Protein AF-A0A2E9QGT4-F1 (afdb_monomer_lite)

Radius of gyration: 13.25 Å; chains: 1; bounding box: 30×28×39 Å

Sequence (113 aa):
MIQWDKTMVQPGADIETIADFFRDLCRHCEKEGKQAAHEVIRSRITERHLQEGLCLAADGNHPSIVGRYLRETLPHNWHPDLVQRLASAVEIWQSGGPLHEVLGCFSVPVSDR

pLDDT: mean 85.73, std 12.83, range [39.0, 95.06]

Foldseek 3Di:
DDDDPQLAAEQLDDLVSVLVLLLVLLVCCVVPNLVCSLVSLVRRYPQPQSSVLLVCLSVLHDLVVSLVSLQVPRDPSHDNLSSNLQSQLSNCVSVVHDSVSSSVSSDDPPPPD

Secondary structure (DSSP, 8-state):
--------B-TT--HHHHHHHHHHHHHHHHHH-GGGHHHHHHHHB--HHHHHHHHHHHTT--HHHHHHHHHHHS-TTS-HHHHHHHHHHHHHHHTT--HHHHHHTTSPP----

Structure (mmCIF, N/CA/C/O backbone):
data_AF-A0A2E9QGT4-F1
#
_entry.id   AF-A0A2E9QGT4-F1
#
loop_
_atom_site.group_PDB
_atom_site.id
_atom_site.type_symbol
_atom_site.label_atom_id
_atom_site.label_alt_id
_atom_site.label_comp_id
_atom_site.label_asym_id
_atom_site.label_entity_id
_atom_site.label_seq_id
_atom_site.pdbx_PDB_ins_code
_atom_site.Cartn_x
_atom_site.Cartn_y
_atom_site.Cartn_z
_atom_site.occupancy
_atom_site.B_iso_or_equiv
_atom_site.auth_seq_id
_atom_site.auth_comp_id
_atom_site.auth_asym_id
_atom_site.auth_atom_id
_atom_site.pdbx_PDB_model_num
ATOM 1 N N . MET A 1 1 ? -15.891 -12.447 11.751 1.00 46.19 1 MET A N 1
ATOM 2 C CA . MET A 1 1 ? -15.102 -12.982 10.624 1.00 46.19 1 MET A CA 1
ATOM 3 C C . MET A 1 1 ? -15.486 -12.152 9.411 1.00 46.19 1 MET A C 1
ATOM 5 O O . MET A 1 1 ? -16.602 -12.297 8.933 1.00 46.19 1 MET A O 1
ATOM 9 N N . ILE A 1 2 ? -14.667 -11.170 9.034 1.00 51.66 2 ILE A N 1
ATOM 10 C CA . ILE A 1 2 ? -14.980 -10.292 7.899 1.00 51.66 2 ILE A CA 1
ATOM 11 C C . ILE A 1 2 ? -14.712 -11.107 6.627 1.00 51.66 2 ILE A C 1
ATOM 13 O O . ILE A 1 2 ? -13.586 -11.549 6.407 1.00 51.66 2 ILE A O 1
ATOM 17 N N . GLN A 1 3 ? -15.752 -11.386 5.837 1.00 49.59 3 GLN A N 1
ATOM 18 C CA . GLN A 1 3 ? -15.592 -11.941 4.493 1.00 49.59 3 GLN A CA 1
ATOM 19 C C . GLN A 1 3 ? -15.158 -10.800 3.574 1.00 49.59 3 GLN A C 1
ATOM 21 O O . GLN A 1 3 ? -15.966 -9.954 3.210 1.00 49.59 3 GLN A O 1
ATOM 26 N N . TRP A 1 4 ? -13.873 -10.763 3.241 1.00 59.19 4 TRP A N 1
ATOM 27 C CA . TRP A 1 4 ? -13.358 -9.927 2.163 1.00 59.19 4 TRP A CA 1
ATOM 28 C C . TRP A 1 4 ? -13.728 -10.581 0.829 1.00 59.19 4 TRP A C 1
ATOM 30 O O . TRP A 1 4 ? -13.477 -11.778 0.659 1.00 59.19 4 TRP A O 1
ATOM 40 N N . ASP A 1 5 ? -14.304 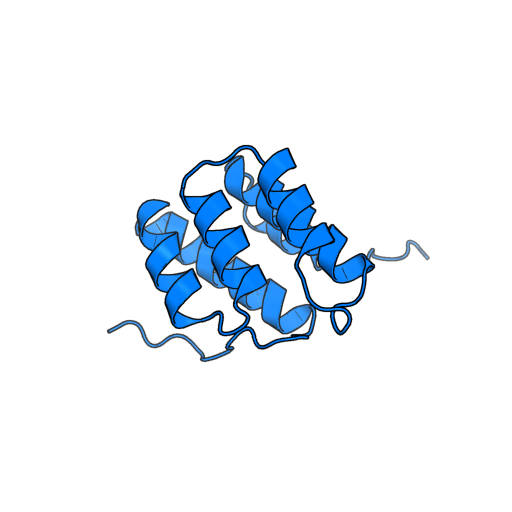-9.829 -0.112 1.00 55.50 5 ASP A N 1
ATOM 41 C CA . ASP A 1 5 ? -14.318 -10.247 -1.517 1.00 55.50 5 ASP A CA 1
ATOM 42 C C . ASP A 1 5 ? -12.852 -10.429 -1.949 1.00 55.50 5 ASP A C 1
ATOM 44 O O . ASP A 1 5 ? -12.015 -9.533 -1.825 1.00 55.50 5 ASP A O 1
ATOM 48 N N . LYS A 1 6 ? -12.497 -11.676 -2.271 1.00 58.69 6 LYS A N 1
ATOM 49 C CA . LYS A 1 6 ? -11.143 -12.234 -2.113 1.00 58.69 6 LYS A CA 1
ATOM 50 C C . LYS A 1 6 ? -10.174 -11.855 -3.237 1.00 58.69 6 LYS A C 1
ATOM 52 O O . LYS A 1 6 ? -9.580 -12.745 -3.847 1.00 58.69 6 LYS A O 1
ATOM 57 N N . THR A 1 7 ? -9.957 -10.575 -3.516 1.00 72.19 7 THR A N 1
ATOM 58 C CA . THR A 1 7 ? -8.871 -10.207 -4.437 1.00 72.19 7 THR A CA 1
ATOM 59 C C . THR A 1 7 ? -7.555 -10.162 -3.660 1.00 72.19 7 THR A C 1
ATOM 61 O O . THR A 1 7 ? -7.326 -9.263 -2.844 1.00 72.19 7 THR A O 1
ATOM 64 N N . MET A 1 8 ? -6.727 -11.190 -3.859 1.00 83.25 8 MET A N 1
ATOM 65 C CA . MET A 1 8 ? -5.386 -11.317 -3.280 1.00 83.25 8 MET A CA 1
ATOM 66 C C . MET A 1 8 ? -4.372 -10.620 -4.193 1.00 83.25 8 MET A C 1
ATOM 68 O O . MET A 1 8 ? -4.363 -10.868 -5.397 1.00 83.25 8 MET A O 1
ATOM 72 N N . VAL A 1 9 ? -3.487 -9.795 -3.633 1.00 82.56 9 VAL A N 1
ATOM 73 C CA . VAL A 1 9 ? -2.406 -9.152 -4.388 1.00 82.56 9 VAL A CA 1
ATOM 74 C C . VAL A 1 9 ? -1.252 -10.139 -4.543 1.00 82.56 9 VAL A C 1
ATOM 76 O O . VAL A 1 9 ? -0.482 -10.390 -3.609 1.00 82.56 9 VAL A O 1
ATOM 79 N N . GLN A 1 10 ? -1.174 -10.720 -5.736 1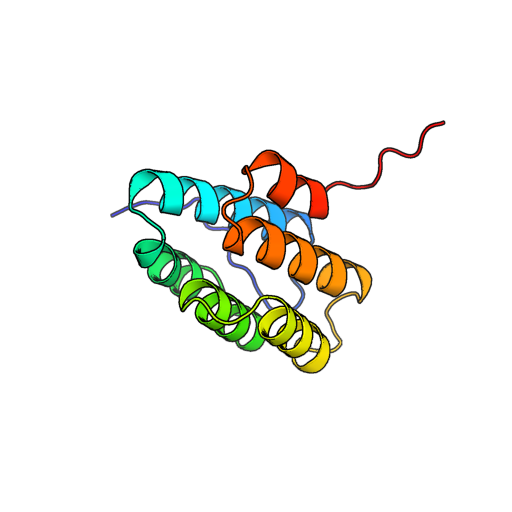.00 83.69 10 GLN A N 1
ATOM 80 C CA . GLN A 1 10 ? -0.145 -11.669 -6.146 1.00 83.69 10 GLN A CA 1
ATOM 81 C C . GLN A 1 10 ? 1.059 -10.963 -6.796 1.00 83.69 10 GLN A C 1
ATOM 83 O O . GLN A 1 10 ? 0.968 -9.781 -7.143 1.00 83.69 10 GLN A O 1
ATOM 88 N N . PRO A 1 11 ? 2.205 -11.649 -6.967 1.00 79.62 11 PRO A N 1
ATOM 89 C CA . PRO A 1 11 ? 3.337 -11.080 -7.691 1.00 79.62 11 PRO A CA 1
ATOM 90 C C . PRO A 1 11 ? 2.926 -10.701 -9.121 1.00 79.62 11 PRO A C 1
ATOM 92 O O . PRO A 1 11 ? 2.454 -11.551 -9.871 1.00 79.62 11 PRO A O 1
ATOM 95 N N . GLY A 1 12 ? 3.121 -9.436 -9.506 1.00 77.06 12 GLY A N 1
ATOM 96 C CA . GLY A 1 12 ? 2.704 -8.927 -10.817 1.00 77.06 12 GLY A CA 1
ATOM 97 C C . GLY A 1 12 ? 1.197 -8.680 -10.950 1.00 77.06 12 GLY A C 1
ATOM 98 O O . GLY A 1 12 ? 0.688 -8.701 -12.067 1.00 77.06 12 GLY A O 1
ATOM 99 N N . ALA A 1 13 ? 0.486 -8.479 -9.833 1.00 84.56 13 ALA A N 1
ATOM 100 C CA . ALA A 1 13 ? -0.919 -8.082 -9.844 1.00 84.56 13 ALA A CA 1
ATOM 101 C C . ALA A 1 13 ? -1.156 -6.849 -10.730 1.00 84.56 13 ALA A C 1
ATOM 103 O O . ALA A 1 13 ? -0.332 -5.932 -10.786 1.00 84.56 13 ALA A O 1
ATOM 104 N N . ASP A 1 14 ? -2.303 -6.831 -11.403 1.00 87.69 14 ASP A N 1
ATOM 105 C CA . ASP A 1 14 ? -2.713 -5.693 -12.213 1.00 87.69 14 ASP A CA 1
ATOM 106 C C . ASP A 1 14 ? -3.116 -4.478 -11.360 1.00 87.69 14 ASP A C 1
ATOM 108 O O . ASP A 1 14 ? -3.274 -4.528 -10.135 1.00 87.69 14 ASP A O 1
ATOM 112 N N . ILE A 1 15 ? -3.260 -3.345 -12.046 1.00 88.38 15 ILE A N 1
ATOM 113 C CA . ILE A 1 15 ? -3.577 -2.057 -11.433 1.00 88.38 15 ILE A CA 1
ATOM 114 C C . ILE A 1 15 ? -4.943 -2.052 -10.731 1.00 88.38 15 ILE A C 1
ATOM 116 O O . ILE A 1 15 ? -5.083 -1.407 -9.692 1.00 88.38 15 ILE A O 1
ATOM 120 N N . GLU A 1 16 ? -5.926 -2.790 -11.255 1.00 89.19 16 GLU A N 1
ATOM 121 C CA . GLU A 1 16 ? -7.282 -2.872 -10.698 1.00 89.19 16 GLU A CA 1
ATOM 122 C C . GLU A 1 16 ? -7.273 -3.625 -9.364 1.00 89.19 16 GLU A C 1
ATOM 124 O O . GLU A 1 16 ? -7.798 -3.133 -8.363 1.00 89.19 16 GLU A O 1
ATOM 129 N N . THR A 1 17 ? -6.565 -4.754 -9.311 1.00 90.44 17 THR A N 1
ATOM 130 C CA . THR A 1 17 ? -6.359 -5.553 -8.098 1.00 90.44 17 THR A CA 1
ATOM 131 C C . THR A 1 17 ? -5.716 -4.733 -6.981 1.00 90.44 17 THR A C 1
ATOM 133 O O . THR A 1 17 ? -6.116 -4.825 -5.817 1.00 90.44 17 THR A O 1
ATOM 136 N N . ILE A 1 18 ? -4.720 -3.911 -7.319 1.00 90.81 18 ILE A N 1
ATOM 137 C CA . ILE A 1 18 ? -4.032 -3.055 -6.345 1.00 90.81 18 ILE A CA 1
ATOM 138 C C . ILE A 1 18 ? -4.944 -1.915 -5.884 1.00 90.81 18 ILE A C 1
ATOM 140 O O . ILE A 1 18 ? -5.002 -1.634 -4.685 1.00 90.81 18 ILE A O 1
ATOM 144 N N . ALA A 1 19 ? -5.686 -1.286 -6.799 1.00 91.19 19 ALA A N 1
ATOM 145 C CA . ALA A 1 19 ? -6.638 -0.232 -6.460 1.00 91.19 19 ALA A CA 1
ATOM 146 C C . ALA A 1 19 ? -7.721 -0.735 -5.491 1.00 91.19 19 ALA A C 1
ATOM 148 O O . ALA A 1 19 ? -8.019 -0.077 -4.490 1.00 91.19 19 ALA A O 1
ATOM 149 N N . ASP A 1 20 ? -8.270 -1.924 -5.740 1.00 90.94 20 ASP A N 1
ATOM 150 C CA . ASP A 1 20 ? -9.270 -2.537 -4.865 1.00 90.94 20 ASP A CA 1
ATOM 151 C C . ASP A 1 20 ? -8.692 -2.925 -3.503 1.00 90.94 20 ASP A C 1
ATOM 153 O O . ASP A 1 20 ? -9.336 -2.703 -2.474 1.00 90.94 20 ASP A O 1
ATOM 157 N N . PHE A 1 21 ? -7.447 -3.403 -3.461 1.00 92.44 21 PHE A N 1
ATOM 158 C CA . PHE A 1 21 ? -6.743 -3.594 -2.196 1.00 92.44 21 PHE A CA 1
ATOM 159 C C . PHE A 1 21 ? -6.643 -2.286 -1.390 1.00 92.44 21 PHE A C 1
ATOM 161 O O . PHE A 1 21 ? -6.996 -2.280 -0.210 1.00 92.44 21 PHE A O 1
ATOM 168 N N . PHE A 1 22 ? -6.210 -1.174 -1.999 1.00 92.88 22 PHE A N 1
ATOM 169 C CA . PHE A 1 22 ? -6.094 0.111 -1.294 1.00 92.88 22 PHE A CA 1
ATOM 170 C C . PHE A 1 22 ? -7.446 0.643 -0.827 1.00 92.88 22 PHE A C 1
ATOM 172 O O . PHE A 1 22 ? -7.547 1.170 0.281 1.00 92.88 22 PHE A O 1
ATOM 179 N N . ARG A 1 23 ? -8.496 0.462 -1.633 1.00 91.31 23 ARG A N 1
ATOM 180 C CA . ARG A 1 23 ? -9.867 0.815 -1.257 1.00 91.31 23 ARG A CA 1
ATOM 181 C C . ARG A 1 23 ? -10.270 0.141 0.049 1.00 91.31 23 ARG A C 1
ATOM 183 O O . ARG A 1 23 ? -10.776 0.800 0.958 1.00 91.31 23 ARG A O 1
ATOM 190 N N . ASP A 1 24 ? -10.024 -1.157 0.144 1.00 90.19 24 ASP A N 1
ATOM 191 C CA . ASP A 1 24 ? -10.400 -1.942 1.311 1.00 90.19 24 ASP A CA 1
ATOM 192 C C . ASP A 1 24 ? -9.476 -1.684 2.503 1.00 90.19 24 ASP A C 1
ATOM 194 O O . ASP A 1 24 ? -9.961 -1.581 3.630 1.00 90.19 24 ASP A O 1
ATOM 198 N N . LEU A 1 25 ? -8.175 -1.487 2.264 1.00 91.19 25 LEU A N 1
ATOM 199 C CA . LEU A 1 25 ? -7.215 -1.080 3.290 1.00 91.19 25 LEU A CA 1
ATOM 200 C C . LEU A 1 25 ? -7.631 0.241 3.946 1.00 91.19 25 LEU A C 1
ATOM 202 O O . LEU A 1 25 ? -7.706 0.320 5.172 1.00 91.19 25 LEU A O 1
ATOM 206 N N . CYS A 1 26 ? -7.925 1.266 3.145 1.00 89.75 26 CYS A N 1
ATOM 207 C CA . CYS A 1 26 ? -8.353 2.576 3.629 1.00 89.75 26 CYS A CA 1
ATOM 208 C C . CYS A 1 26 ? -9.661 2.482 4.418 1.00 89.75 26 CYS A C 1
ATOM 210 O O . CYS A 1 26 ? -9.706 2.946 5.554 1.00 89.75 26 CYS A O 1
ATOM 212 N N . ARG A 1 27 ? -10.687 1.808 3.878 1.00 88.81 27 ARG A N 1
ATOM 213 C CA . ARG A 1 27 ? -11.966 1.590 4.581 1.00 88.81 27 ARG A CA 1
ATOM 214 C C . ARG A 1 27 ? -11.782 0.872 5.914 1.00 88.81 27 ARG A C 1
ATOM 216 O O . ARG A 1 27 ? -12.437 1.203 6.900 1.00 88.81 27 ARG A O 1
ATOM 223 N N . HIS A 1 28 ? -10.897 -0.121 5.952 1.00 88.06 28 HIS A N 1
ATOM 224 C CA . HIS A 1 28 ? -10.603 -0.839 7.183 1.00 88.06 28 HIS A CA 1
ATOM 225 C C . HIS A 1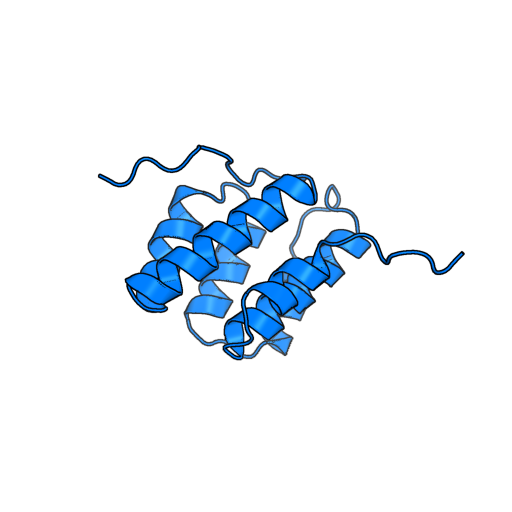 28 ? -9.897 0.057 8.203 1.00 88.06 28 HIS A C 1
ATOM 227 O O . HIS A 1 28 ? -10.300 0.097 9.363 1.00 88.06 28 HIS A O 1
ATOM 233 N N . CYS A 1 29 ? -8.900 0.829 7.765 1.00 87.56 29 CYS A N 1
ATOM 234 C CA . CYS A 1 29 ? -8.185 1.774 8.621 1.00 87.56 29 CYS A CA 1
ATOM 235 C C . CYS A 1 29 ? -9.085 2.906 9.138 1.00 87.56 29 CYS A C 1
ATOM 237 O O . CYS A 1 29 ? -8.881 3.367 10.257 1.00 87.56 29 CYS A O 1
ATOM 239 N N . GLU A 1 30 ? -10.074 3.354 8.361 1.00 86.44 30 GLU A N 1
ATOM 240 C CA . GLU A 1 30 ? -11.070 4.341 8.806 1.00 86.44 30 GLU A CA 1
ATOM 241 C C . GLU A 1 30 ? -11.957 3.789 9.929 1.00 86.44 30 GLU A C 1
ATOM 243 O O . GLU A 1 30 ? -12.309 4.520 10.854 1.00 86.44 30 GLU A O 1
ATOM 248 N N . LYS A 1 31 ? -12.303 2.498 9.867 1.00 86.56 31 LYS A N 1
ATOM 249 C CA . LYS A 1 31 ? -13.192 1.850 10.838 1.00 86.56 31 LYS A CA 1
ATOM 250 C C . LYS A 1 31 ? -12.473 1.390 12.108 1.00 86.56 31 LYS A C 1
ATOM 252 O O . LYS A 1 31 ? -13.012 1.549 13.198 1.00 86.56 31 LYS A O 1
ATOM 257 N N . GLU A 1 32 ? -11.289 0.804 11.963 1.00 85.25 32 GLU A N 1
ATOM 258 C CA . GLU A 1 32 ? -10.569 0.095 13.036 1.00 85.25 32 GLU A CA 1
ATOM 259 C C . GLU A 1 32 ? -9.250 0.796 13.438 1.00 85.25 32 GLU A C 1
ATOM 261 O O . GLU A 1 32 ? -8.583 0.394 14.390 1.00 85.25 32 GLU A O 1
ATOM 266 N N . GLY A 1 33 ? -8.860 1.864 12.734 1.00 82.50 33 GLY A N 1
ATOM 267 C CA . GLY A 1 33 ? -7.599 2.583 12.933 1.00 82.50 33 GLY A CA 1
ATOM 268 C C . GLY A 1 33 ? -6.421 2.001 12.140 1.00 82.50 33 GLY A C 1
ATOM 269 O O . GLY A 1 33 ? -6.439 0.861 11.678 1.00 82.50 33 GLY A O 1
ATOM 270 N N . LYS A 1 34 ? -5.338 2.785 11.999 1.00 75.56 34 LYS A N 1
ATOM 271 C CA . LYS A 1 34 ? -4.141 2.396 11.217 1.00 75.56 34 LYS A CA 1
ATOM 272 C C . LYS A 1 34 ? -3.451 1.120 11.724 1.00 75.56 34 LYS A C 1
ATOM 274 O O . LYS A 1 34 ? -2.813 0.434 10.936 1.00 75.56 34 LYS A O 1
ATOM 279 N N . GLN A 1 35 ? -3.608 0.756 12.999 1.00 76.06 35 GLN A N 1
ATOM 280 C CA . GLN A 1 35 ? -3.050 -0.490 13.549 1.00 76.06 35 GLN A CA 1
ATOM 281 C C . GLN A 1 35 ? -3.661 -1.747 12.908 1.00 76.06 35 GLN A C 1
ATOM 283 O O . GLN A 1 35 ? -3.000 -2.782 12.827 1.00 76.06 35 GLN A O 1
ATOM 288 N N . ALA A 1 36 ? -4.886 -1.643 12.385 1.00 84.50 36 ALA A N 1
ATOM 289 C CA . ALA A 1 36 ? -5.565 -2.727 11.686 1.00 84.50 36 ALA A CA 1
ATOM 290 C C . ALA A 1 36 ? -5.043 -2.940 10.248 1.00 84.50 36 ALA A C 1
ATOM 292 O O . ALA A 1 36 ? -5.329 -3.961 9.621 1.00 84.50 36 ALA A O 1
ATOM 293 N N . ALA A 1 37 ? -4.214 -2.024 9.726 1.00 89.12 37 ALA A N 1
ATOM 294 C CA . ALA A 1 37 ? -3.604 -2.148 8.401 1.00 89.12 37 ALA A CA 1
ATOM 295 C C . ALA A 1 37 ? -2.799 -3.447 8.252 1.00 89.12 37 ALA A C 1
ATOM 297 O O . ALA A 1 37 ? -2.869 -4.105 7.215 1.00 89.12 37 ALA A O 1
ATOM 298 N N . HIS A 1 38 ? -2.072 -3.850 9.300 1.00 90.94 38 HIS A N 1
ATOM 299 C CA . HIS A 1 38 ? -1.260 -5.068 9.286 1.00 90.94 38 HIS A CA 1
ATOM 300 C C . HIS A 1 38 ? -2.077 -6.334 9.037 1.00 90.94 38 HIS A C 1
ATOM 302 O O . HIS A 1 38 ? -1.591 -7.241 8.362 1.00 90.94 38 HIS A O 1
ATOM 308 N N . GLU A 1 39 ? -3.305 -6.407 9.555 1.00 89.00 39 GLU A N 1
ATOM 309 C CA . GLU A 1 39 ? -4.182 -7.557 9.338 1.00 89.00 39 GLU A CA 1
ATOM 310 C C . GLU A 1 39 ? -4.555 -7.678 7.857 1.00 89.00 39 GLU A C 1
ATOM 312 O O . GLU A 1 39 ? -4.410 -8.746 7.257 1.00 89.00 39 GLU A O 1
ATOM 317 N N . VAL A 1 40 ? -4.957 -6.567 7.235 1.00 90.44 40 VAL A N 1
ATOM 318 C CA . VAL A 1 40 ? -5.338 -6.528 5.815 1.00 90.44 40 VAL A CA 1
ATOM 319 C C . VAL A 1 40 ? -4.135 -6.806 4.915 1.00 90.44 40 VAL A C 1
ATOM 321 O O . VAL A 1 40 ? -4.223 -7.637 4.012 1.00 90.44 40 VAL A O 1
ATOM 324 N N . ILE A 1 41 ? -2.991 -6.172 5.185 1.00 92.56 41 ILE A N 1
ATOM 325 C CA . ILE A 1 41 ? -1.754 -6.357 4.412 1.00 92.56 41 ILE A CA 1
ATOM 326 C C . ILE A 1 41 ? -1.315 -7.827 4.446 1.00 92.56 41 ILE A C 1
ATOM 328 O O . ILE A 1 41 ? -1.083 -8.430 3.397 1.00 92.56 41 ILE A O 1
ATOM 332 N N . ARG A 1 42 ? -1.251 -8.437 5.636 1.00 90.44 42 ARG A N 1
ATOM 333 C CA . ARG A 1 42 ? -0.794 -9.828 5.794 1.00 90.44 42 ARG A CA 1
ATOM 334 C C . ARG A 1 42 ? -1.775 -10.852 5.236 1.00 90.44 42 ARG A C 1
ATOM 336 O O . ARG A 1 42 ? -1.349 -11.907 4.780 1.00 90.44 42 ARG A O 1
ATOM 343 N N . SER A 1 43 ? -3.073 -10.560 5.285 1.00 89.00 43 SER A N 1
ATOM 344 C CA . SER A 1 43 ? -4.104 -11.484 4.802 1.00 89.00 43 SER A CA 1
ATOM 345 C C . SER A 1 43 ? -4.313 -11.430 3.291 1.00 89.00 43 SER A C 1
ATOM 347 O O . SER A 1 43 ? -4.740 -12.433 2.724 1.00 89.00 43 SER A O 1
ATOM 349 N N . ARG A 1 44 ? -4.015 -10.299 2.634 1.00 89.75 44 ARG A N 1
ATOM 350 C CA . ARG A 1 44 ? -4.329 -10.099 1.210 1.00 89.75 44 ARG A CA 1
ATOM 351 C C . ARG A 1 44 ? -3.133 -10.031 0.284 1.00 89.75 44 ARG A C 1
ATOM 353 O O . ARG A 1 44 ? -3.313 -10.251 -0.908 1.00 89.75 44 ARG A O 1
ATOM 360 N N . ILE A 1 45 ? -1.940 -9.731 0.783 1.00 92.19 45 ILE A N 1
ATOM 361 C CA . ILE A 1 45 ? -0.754 -9.606 -0.064 1.00 92.19 45 ILE A CA 1
ATOM 362 C C . ILE A 1 45 ? 0.095 -10.853 0.074 1.00 92.19 45 ILE A C 1
ATOM 364 O O . ILE A 1 45 ? 0.627 -11.126 1.147 1.00 92.19 45 ILE A O 1
ATOM 368 N N . THR A 1 46 ? 0.240 -11.594 -1.022 1.00 91.25 46 THR A N 1
ATOM 369 C CA . THR A 1 46 ? 1.169 -12.728 -1.086 1.00 91.25 46 THR A CA 1
ATOM 370 C C . THR A 1 46 ? 2.530 -12.311 -1.619 1.00 91.25 46 THR A C 1
ATOM 372 O O . THR A 1 46 ? 3.502 -13.029 -1.404 1.00 91.25 46 THR A O 1
ATOM 375 N N . GLU A 1 47 ? 2.613 -11.180 -2.330 1.00 91.06 47 GLU A N 1
ATOM 376 C CA . GLU A 1 47 ? 3.896 -10.673 -2.801 1.00 91.06 47 GLU A CA 1
ATOM 377 C C . GLU A 1 47 ? 4.725 -10.124 -1.640 1.00 91.06 47 GLU A C 1
ATOM 379 O O . GLU A 1 47 ? 4.375 -9.118 -1.023 1.00 91.06 47 GLU A O 1
ATOM 384 N N . ARG A 1 48 ? 5.834 -10.804 -1.345 1.00 92.25 48 ARG A N 1
ATOM 385 C CA . ARG A 1 48 ? 6.607 -10.593 -0.120 1.00 92.25 48 ARG A CA 1
ATOM 386 C C . ARG A 1 48 ? 7.156 -9.175 -0.017 1.00 92.25 48 ARG A C 1
ATOM 388 O O . ARG A 1 48 ? 7.007 -8.559 1.035 1.00 92.25 48 ARG A O 1
ATOM 395 N N . HIS A 1 49 ? 7.761 -8.653 -1.082 1.00 92.88 49 HIS A N 1
ATOM 396 C CA . HIS A 1 49 ? 8.358 -7.317 -1.045 1.00 92.88 49 HIS A CA 1
ATOM 397 C C . HIS A 1 49 ? 7.285 -6.241 -0.925 1.00 92.88 49 HIS A C 1
ATOM 399 O O . HIS A 1 49 ? 7.407 -5.316 -0.128 1.00 92.88 49 HIS A O 1
ATOM 405 N N . LEU A 1 50 ? 6.164 -6.402 -1.627 1.00 93.56 50 LEU A N 1
ATOM 406 C CA . LEU A 1 50 ? 5.035 -5.499 -1.454 1.00 93.56 50 LEU A CA 1
ATOM 407 C C . LEU A 1 50 ? 4.500 -5.529 -0.015 1.00 93.56 50 LEU A C 1
ATOM 409 O O . LEU A 1 50 ? 4.286 -4.479 0.588 1.00 93.56 50 LEU A O 1
ATOM 413 N N . GLN A 1 51 ? 4.313 -6.725 0.545 1.00 94.75 51 GLN A N 1
ATOM 414 C CA . GLN A 1 51 ? 3.823 -6.905 1.908 1.00 94.75 51 GLN A CA 1
ATOM 415 C C . GLN A 1 51 ? 4.758 -6.242 2.930 1.00 94.75 51 GLN A C 1
ATOM 417 O O . GLN A 1 51 ? 4.286 -5.492 3.786 1.00 94.75 51 GLN A O 1
ATOM 422 N N . GLU A 1 52 ? 6.068 -6.484 2.830 1.00 95.06 52 GLU A N 1
ATOM 423 C CA . GLU A 1 52 ? 7.086 -5.869 3.690 1.00 95.06 52 GLU A CA 1
ATOM 424 C C . GLU A 1 52 ? 7.078 -4.337 3.553 1.00 95.06 52 GLU A C 1
ATOM 426 O O . GLU A 1 52 ? 7.014 -3.638 4.563 1.00 95.06 52 GLU A O 1
ATOM 431 N N . GLY A 1 53 ? 7.049 -3.803 2.327 1.00 94.88 53 GLY A N 1
ATOM 432 C CA . GLY A 1 53 ? 7.001 -2.358 2.086 1.00 94.88 53 GLY A CA 1
ATOM 433 C C . GLY A 1 53 ? 5.763 -1.683 2.684 1.00 94.88 53 GLY A C 1
ATOM 434 O O . GLY A 1 53 ? 5.872 -0.620 3.296 1.00 94.88 53 GLY A O 1
ATOM 435 N N . LEU A 1 54 ? 4.588 -2.311 2.582 1.00 94.50 54 LEU A N 1
ATOM 436 C CA . LEU A 1 54 ? 3.371 -1.778 3.199 1.00 94.50 54 LEU A CA 1
ATOM 437 C C . LEU A 1 54 ? 3.362 -1.912 4.725 1.00 94.50 54 LEU A C 1
ATOM 439 O O . LEU A 1 54 ? 2.825 -1.033 5.398 1.00 94.50 54 LEU A O 1
ATOM 443 N N . CYS A 1 55 ? 3.966 -2.964 5.286 1.00 94.25 55 CYS A N 1
ATOM 444 C CA . CYS A 1 55 ? 4.159 -3.061 6.736 1.00 94.25 55 CYS A CA 1
ATOM 445 C C . CYS A 1 55 ? 5.079 -1.941 7.237 1.00 94.25 55 CYS A C 1
ATOM 447 O O . CYS A 1 55 ? 4.717 -1.246 8.177 1.00 94.25 55 CYS A O 1
ATOM 449 N N . LEU A 1 56 ? 6.197 -1.672 6.548 1.00 94.88 56 LEU A N 1
ATOM 450 C CA . LEU A 1 56 ? 7.065 -0.535 6.878 1.00 94.88 56 LEU A CA 1
ATOM 451 C C . LEU A 1 56 ? 6.286 0.786 6.860 1.00 94.88 56 LEU A C 1
ATOM 453 O O . LEU A 1 56 ? 6.479 1.633 7.735 1.00 94.88 56 LEU A O 1
ATOM 457 N N . ALA A 1 57 ? 5.390 0.958 5.887 1.00 93.88 57 ALA A N 1
ATOM 458 C CA . ALA A 1 57 ? 4.545 2.139 5.826 1.00 93.88 57 ALA A CA 1
ATOM 459 C C . ALA A 1 57 ? 3.571 2.247 7.007 1.00 93.88 57 ALA A C 1
ATOM 461 O O . ALA A 1 57 ? 3.434 3.328 7.586 1.00 93.88 57 ALA A O 1
ATOM 462 N N . ALA A 1 58 ? 2.925 1.137 7.369 1.00 92.25 58 ALA A N 1
ATOM 463 C CA . ALA A 1 58 ? 2.013 1.041 8.506 1.00 92.25 58 ALA A CA 1
ATOM 464 C C . ALA A 1 58 ? 2.723 1.274 9.854 1.00 92.25 58 ALA A C 1
ATOM 466 O O . ALA A 1 58 ? 2.156 1.920 10.736 1.00 92.25 58 ALA A O 1
ATOM 467 N N . ASP A 1 59 ? 3.981 0.841 9.975 1.00 92.31 59 ASP A N 1
ATOM 468 C CA . ASP A 1 59 ? 4.857 1.076 11.131 1.00 92.31 59 ASP A CA 1
ATOM 469 C C . ASP A 1 59 ? 5.300 2.548 11.270 1.00 92.31 59 ASP A C 1
ATOM 471 O O . ASP A 1 59 ? 5.937 2.921 12.256 1.00 92.31 59 ASP A O 1
ATOM 475 N N . GLY A 1 60 ? 4.971 3.409 10.300 1.00 91.62 60 GLY A N 1
ATOM 476 C CA . GLY A 1 60 ? 5.288 4.838 10.341 1.00 91.62 60 GLY A CA 1
ATOM 477 C C . GLY A 1 60 ? 6.685 5.191 9.827 1.00 91.62 60 GLY A C 1
ATOM 478 O O . GLY A 1 60 ? 7.197 6.267 10.141 1.00 91.62 60 GLY A O 1
ATOM 479 N N . ASN A 1 61 ? 7.312 4.322 9.025 1.00 94.75 61 ASN A N 1
ATOM 480 C CA . ASN A 1 61 ? 8.574 4.660 8.365 1.00 94.75 61 ASN A CA 1
ATOM 481 C C . ASN A 1 61 ? 8.389 5.818 7.376 1.00 94.75 61 ASN A C 1
ATOM 483 O O . ASN A 1 61 ? 7.336 5.973 6.759 1.00 94.75 61 ASN A O 1
ATOM 487 N N . HIS A 1 62 ? 9.440 6.618 7.188 1.00 93.75 62 HIS A N 1
ATOM 488 C CA . HIS A 1 62 ? 9.381 7.792 6.319 1.00 93.75 62 HIS A CA 1
ATOM 489 C C . HIS A 1 62 ? 9.014 7.409 4.864 1.00 93.75 62 HIS A C 1
ATOM 491 O O . HIS A 1 62 ? 9.627 6.477 4.329 1.00 93.75 62 HIS A O 1
ATOM 497 N N . PRO A 1 63 ? 8.100 8.134 4.180 1.00 91.38 63 PRO A N 1
ATOM 498 C CA . PRO A 1 63 ? 7.638 7.772 2.835 1.00 91.38 63 PRO A CA 1
ATOM 499 C C . PRO A 1 63 ? 8.757 7.600 1.804 1.00 91.38 63 PRO A C 1
ATOM 501 O O . PRO A 1 63 ? 8.721 6.683 0.989 1.00 91.38 63 PRO A O 1
ATOM 504 N N . SER A 1 64 ? 9.816 8.413 1.880 1.00 91.62 64 SER A N 1
ATOM 505 C CA . SER A 1 64 ? 10.973 8.269 0.982 1.00 91.62 64 SER A CA 1
ATOM 506 C C . SER A 1 64 ? 11.717 6.937 1.149 1.00 91.62 64 SER A C 1
ATOM 508 O O . SER A 1 64 ? 12.218 6.397 0.162 1.00 91.62 64 SER A O 1
ATOM 510 N N . ILE A 1 65 ? 11.773 6.390 2.371 1.00 94.12 65 ILE A N 1
ATOM 511 C CA . ILE A 1 65 ? 12.398 5.093 2.660 1.00 94.12 65 ILE A CA 1
ATOM 512 C C . ILE A 1 65 ? 11.532 3.982 2.075 1.00 94.12 65 ILE A C 1
ATOM 514 O O . ILE A 1 65 ? 12.044 3.122 1.361 1.00 94.12 65 ILE A O 1
ATOM 518 N N . VAL A 1 66 ? 10.220 4.039 2.313 1.00 95.00 66 VAL A N 1
ATOM 519 C CA . VAL A 1 66 ? 9.277 3.044 1.792 1.00 95.00 66 VAL A CA 1
ATOM 520 C C . VAL A 1 66 ? 9.243 3.066 0.263 1.00 95.00 66 VAL A C 1
ATOM 522 O O . VAL A 1 66 ? 9.397 2.029 -0.378 1.00 95.00 66 VAL A O 1
ATOM 525 N N . GLY A 1 67 ? 9.113 4.246 -0.344 1.00 92.12 67 GLY A N 1
ATOM 526 C CA . GLY A 1 67 ? 9.092 4.400 -1.797 1.00 92.12 67 GLY A CA 1
ATOM 527 C C . GLY A 1 67 ? 10.408 3.991 -2.461 1.00 92.12 67 GLY A C 1
ATOM 528 O O . GLY A 1 67 ? 10.408 3.501 -3.591 1.00 92.12 67 GLY A O 1
ATOM 529 N N . ARG A 1 68 ? 11.551 4.159 -1.783 1.00 93.62 68 ARG A N 1
ATOM 530 C CA . ARG A 1 68 ? 12.831 3.604 -2.242 1.00 93.62 68 ARG A CA 1
ATOM 531 C C . ARG A 1 68 ? 12.834 2.078 -2.160 1.00 93.62 68 ARG A C 1
ATOM 533 O O . ARG A 1 68 ? 13.144 1.441 -3.160 1.00 93.62 68 ARG A O 1
ATOM 540 N N . TYR A 1 69 ? 12.441 1.513 -1.019 1.00 95.06 69 TYR A N 1
ATOM 541 C CA . TYR A 1 69 ? 12.358 0.065 -0.826 1.00 95.06 69 TYR A CA 1
ATOM 542 C C . TYR A 1 69 ? 11.487 -0.589 -1.909 1.00 95.06 69 TYR A C 1
ATOM 544 O O . TYR A 1 69 ? 11.942 -1.514 -2.573 1.00 95.06 69 TYR A O 1
ATOM 552 N N . LEU A 1 70 ? 10.280 -0.070 -2.164 1.00 92.94 70 LEU A N 1
ATOM 553 C CA . LEU A 1 70 ? 9.373 -0.621 -3.180 1.00 92.94 70 LEU A CA 1
ATOM 554 C C . LEU A 1 70 ? 9.982 -0.579 -4.590 1.00 92.94 70 LEU A C 1
ATOM 556 O O . LEU A 1 70 ? 9.876 -1.550 -5.330 1.00 92.94 70 LEU A O 1
ATOM 560 N N . ARG A 1 71 ? 10.664 0.514 -4.951 1.00 90.88 71 ARG A N 1
ATOM 561 C CA . ARG A 1 71 ? 11.319 0.654 -6.264 1.00 90.88 71 ARG A CA 1
ATOM 562 C C . ARG A 1 71 ? 12.518 -0.268 -6.455 1.00 90.88 71 ARG A C 1
ATOM 564 O O . ARG A 1 71 ? 12.766 -0.694 -7.576 1.00 90.88 71 ARG A O 1
ATOM 571 N N . GLU A 1 72 ? 13.264 -0.544 -5.391 1.00 92.50 72 GLU A N 1
ATOM 572 C CA . GLU A 1 72 ? 14.485 -1.355 -5.461 1.00 92.50 72 GLU A CA 1
ATOM 573 C C . GLU A 1 72 ? 14.223 -2.857 -5.276 1.00 92.50 72 GLU A C 1
ATOM 575 O O . GLU A 1 72 ? 15.018 -3.667 -5.747 1.00 92.50 72 GLU A O 1
ATOM 580 N N . THR A 1 73 ? 13.139 -3.239 -4.591 1.00 92.50 73 THR A N 1
ATOM 581 C CA . THR A 1 73 ? 12.901 -4.637 -4.182 1.00 92.50 73 THR A CA 1
ATOM 582 C C . THR A 1 73 ? 11.761 -5.329 -4.912 1.00 92.50 73 THR A C 1
ATOM 584 O O . THR A 1 73 ? 11.752 -6.560 -4.953 1.00 92.50 73 THR A O 1
ATOM 587 N N . LEU A 1 74 ? 10.811 -4.591 -5.501 1.00 90.38 74 LEU A N 1
ATOM 588 C CA . LEU A 1 74 ? 9.740 -5.240 -6.250 1.00 90.38 74 LEU A CA 1
ATOM 589 C C . LEU A 1 74 ? 10.321 -5.998 -7.455 1.00 90.38 74 LEU A C 1
ATOM 591 O O . LEU A 1 74 ? 11.181 -5.468 -8.165 1.00 90.38 74 LEU A O 1
ATOM 595 N N . PRO A 1 75 ? 9.873 -7.243 -7.695 1.00 84.19 75 PRO A N 1
ATOM 596 C CA . PRO A 1 75 ? 10.430 -8.061 -8.756 1.00 84.19 75 PRO A CA 1
ATOM 597 C C . PRO A 1 75 ? 10.168 -7.458 -10.143 1.00 84.19 75 PRO A C 1
ATOM 599 O O . PRO A 1 75 ? 9.196 -6.744 -10.375 1.00 84.19 75 PRO A O 1
ATOM 602 N N . HIS A 1 76 ? 11.042 -7.783 -11.096 1.00 82.81 76 HIS A N 1
ATOM 603 C CA . HIS A 1 76 ? 11.061 -7.222 -12.456 1.00 82.81 76 HIS A CA 1
ATOM 604 C C . HIS A 1 76 ? 9.793 -7.483 -13.292 1.00 82.81 76 HIS A C 1
ATOM 606 O O . HIS A 1 76 ? 9.645 -6.914 -14.370 1.00 82.81 76 HIS A O 1
ATOM 612 N N . ASN A 1 77 ? 8.892 -8.355 -12.833 1.00 84.38 77 ASN A N 1
ATOM 613 C CA . ASN A 1 77 ? 7.585 -8.582 -13.451 1.00 84.38 77 ASN A CA 1
ATOM 614 C C . ASN A 1 77 ? 6.577 -7.456 -13.158 1.00 84.38 77 ASN A C 1
ATOM 616 O O . ASN A 1 77 ? 5.517 -7.417 -13.778 1.00 84.38 77 ASN A O 1
ATOM 620 N N . TRP A 1 78 ? 6.890 -6.544 -12.236 1.00 86.81 78 TRP A N 1
ATOM 621 C CA . TRP A 1 78 ? 6.107 -5.340 -11.998 1.00 86.81 78 TRP A CA 1
ATOM 622 C C . TRP A 1 78 ? 6.448 -4.257 -13.019 1.00 86.81 78 TRP A C 1
ATOM 624 O O . TRP A 1 78 ? 7.610 -3.910 -13.223 1.00 86.81 78 TRP A O 1
ATOM 634 N N . HIS A 1 79 ? 5.420 -3.676 -13.638 1.00 87.50 79 HIS A N 1
ATOM 635 C CA . HIS A 1 79 ? 5.613 -2.563 -14.561 1.00 87.50 79 HIS A CA 1
ATOM 636 C C . HIS A 1 79 ? 6.169 -1.332 -13.811 1.00 87.50 79 HIS A C 1
ATOM 638 O O . HIS A 1 79 ? 5.590 -0.958 -12.787 1.00 87.50 79 HIS A O 1
ATOM 644 N N . PRO A 1 80 ? 7.222 -0.645 -14.300 1.00 86.75 80 PRO A N 1
ATOM 645 C CA . PRO A 1 80 ? 7.820 0.505 -13.608 1.00 86.75 80 PRO A CA 1
ATOM 646 C C . PRO A 1 80 ? 6.816 1.610 -13.249 1.00 86.75 80 PRO A C 1
ATOM 648 O O . PRO A 1 80 ? 6.832 2.125 -12.131 1.00 86.75 80 PRO A O 1
ATOM 651 N N . ASP A 1 81 ? 5.880 1.917 -14.152 1.00 88.81 81 ASP A N 1
ATOM 652 C CA . ASP A 1 81 ? 4.823 2.902 -13.880 1.00 88.81 81 ASP A CA 1
ATOM 653 C C . ASP A 1 81 ? 3.909 2.478 -12.728 1.00 88.81 81 ASP A C 1
ATOM 655 O O . ASP A 1 81 ? 3.475 3.314 -11.939 1.00 88.81 81 ASP A O 1
ATOM 659 N N . LEU A 1 82 ? 3.621 1.179 -12.608 1.00 89.12 82 LEU A N 1
ATOM 660 C CA . LEU A 1 82 ? 2.796 0.654 -11.525 1.00 89.12 82 LEU A CA 1
ATOM 661 C C . LEU A 1 82 ? 3.528 0.766 -10.187 1.00 89.12 82 LEU A C 1
ATOM 663 O O . LEU A 1 82 ? 2.925 1.165 -9.195 1.00 89.12 82 LEU A O 1
ATOM 667 N N . VAL A 1 83 ? 4.833 0.494 -10.175 1.00 90.75 83 VAL A N 1
ATOM 668 C CA . VAL A 1 83 ? 5.684 0.681 -8.993 1.00 90.75 83 VAL A CA 1
ATOM 669 C C . VAL A 1 83 ? 5.714 2.150 -8.558 1.00 90.75 83 VAL A C 1
ATOM 671 O O . VAL A 1 83 ? 5.597 2.445 -7.368 1.00 90.75 83 VAL A O 1
ATOM 674 N N . GLN A 1 84 ? 5.820 3.086 -9.504 1.00 91.19 84 GLN A N 1
ATOM 675 C CA . GLN A 1 84 ? 5.790 4.518 -9.200 1.00 91.19 84 GLN A CA 1
ATOM 676 C C . GLN A 1 84 ? 4.426 4.957 -8.644 1.00 91.19 84 GLN A C 1
ATOM 678 O O . GLN A 1 84 ? 4.375 5.660 -7.635 1.00 91.19 84 GLN A O 1
ATOM 683 N N . ARG A 1 85 ? 3.325 4.512 -9.262 1.00 92.19 85 ARG A N 1
ATOM 684 C CA . ARG A 1 85 ? 1.955 4.782 -8.791 1.00 92.19 85 ARG A CA 1
ATOM 685 C C . ARG A 1 85 ? 1.709 4.211 -7.398 1.00 92.19 85 ARG A C 1
ATOM 687 O O . ARG A 1 85 ? 1.134 4.892 -6.556 1.00 92.19 85 ARG A O 1
ATOM 694 N N . LEU A 1 86 ? 2.190 2.995 -7.145 1.00 92.38 86 LEU A N 1
ATOM 695 C CA . LEU A 1 86 ? 2.138 2.354 -5.837 1.00 92.38 86 LEU A CA 1
ATOM 696 C C . LEU A 1 86 ? 2.878 3.188 -4.785 1.00 92.38 86 LEU A C 1
ATOM 698 O O . LEU A 1 86 ? 2.318 3.457 -3.727 1.00 92.38 86 LEU A O 1
ATOM 702 N N . ALA A 1 87 ? 4.109 3.622 -5.072 1.00 92.50 87 ALA A N 1
ATOM 703 C CA . ALA A 1 87 ? 4.882 4.445 -4.144 1.00 92.50 87 ALA A CA 1
ATOM 704 C C . ALA A 1 87 ? 4.144 5.749 -3.787 1.00 92.50 87 ALA A C 1
ATOM 706 O O . ALA A 1 87 ? 4.070 6.102 -2.611 1.00 92.50 87 ALA A O 1
ATOM 707 N N . SER A 1 88 ? 3.535 6.413 -4.775 1.00 93.62 88 SER A N 1
ATOM 708 C CA . SER A 1 88 ? 2.716 7.610 -4.550 1.00 93.62 88 SER A CA 1
ATOM 709 C C . SER A 1 88 ? 1.451 7.321 -3.732 1.00 93.62 88 SER A C 1
ATOM 711 O O . SER A 1 88 ? 1.144 8.065 -2.803 1.00 93.62 88 SER A O 1
ATOM 713 N N . ALA A 1 89 ? 0.744 6.222 -4.010 1.00 94.19 89 ALA A N 1
ATOM 714 C CA . ALA A 1 89 ? -0.445 5.830 -3.250 1.00 94.19 89 ALA A CA 1
ATOM 715 C C . ALA A 1 89 ? -0.117 5.566 -1.772 1.00 94.19 89 ALA A C 1
ATOM 717 O O . ALA A 1 89 ? -0.848 5.997 -0.877 1.00 94.19 89 ALA A O 1
ATOM 718 N N . VAL A 1 90 ? 1.009 4.892 -1.514 1.00 94.44 90 VAL A N 1
ATOM 719 C CA . VAL A 1 90 ? 1.510 4.634 -0.159 1.00 94.44 90 VAL A CA 1
ATOM 720 C C . VAL A 1 90 ? 1.841 5.939 0.556 1.00 94.44 90 VAL A C 1
ATOM 722 O O . VAL A 1 90 ? 1.413 6.122 1.690 1.00 94.44 90 VAL A O 1
ATOM 725 N N . GLU A 1 91 ? 2.542 6.863 -0.098 1.00 93.75 91 GLU A N 1
ATOM 726 C CA . GLU A 1 91 ? 2.900 8.162 0.481 1.00 93.75 91 GLU A CA 1
ATOM 727 C C . GLU A 1 91 ? 1.666 8.984 0.897 1.00 93.75 91 GLU A C 1
ATOM 729 O O . GLU A 1 91 ? 1.609 9.500 2.021 1.00 93.75 91 GLU A O 1
ATOM 734 N N . ILE A 1 92 ? 0.649 9.049 0.031 1.00 93.56 92 ILE A N 1
ATOM 735 C CA . ILE A 1 92 ? -0.621 9.733 0.324 1.00 93.56 92 ILE A CA 1
ATOM 736 C C . ILE A 1 92 ? -1.320 9.057 1.508 1.00 93.56 92 ILE A C 1
ATOM 738 O O . ILE A 1 92 ? -1.707 9.723 2.472 1.00 93.56 92 ILE A O 1
ATOM 742 N N . TRP A 1 93 ? -1.432 7.727 1.486 1.00 92.75 93 TRP A N 1
ATOM 743 C CA . TRP A 1 93 ? -2.062 6.966 2.565 1.00 92.75 93 TRP A CA 1
ATOM 744 C C . TRP A 1 93 ? -1.346 7.152 3.916 1.00 92.75 93 TRP A C 1
ATOM 746 O O . TRP A 1 93 ? -1.988 7.394 4.946 1.00 92.75 93 TRP A O 1
ATOM 756 N N . GLN A 1 94 ? -0.010 7.109 3.928 1.00 91.06 94 GLN A N 1
ATOM 757 C CA . GLN A 1 94 ? 0.794 7.334 5.132 1.00 91.06 94 GLN A CA 1
ATOM 758 C C . GLN A 1 94 ? 0.556 8.723 5.723 1.00 91.06 94 GLN A C 1
ATOM 760 O O . GLN A 1 94 ? 0.378 8.846 6.940 1.00 91.06 94 GLN A O 1
ATOM 765 N N . SER A 1 95 ? 0.457 9.733 4.860 1.00 90.19 95 SER A N 1
ATOM 766 C CA . SER A 1 95 ? 0.183 11.126 5.231 1.00 90.19 95 SER A CA 1
ATOM 767 C C . SER A 1 95 ? -1.243 11.347 5.756 1.00 90.19 95 SER A C 1
ATOM 769 O O . SER A 1 95 ? -1.554 12.425 6.253 1.00 90.19 95 SER A O 1
ATOM 771 N N . GLY A 1 96 ? -2.109 10.327 5.695 1.00 88.00 96 GLY A N 1
ATOM 772 C CA . GLY A 1 96 ? -3.521 10.457 6.053 1.00 88.00 96 GLY A CA 1
ATOM 773 C C . GLY A 1 96 ? -4.337 11.173 4.978 1.00 88.00 96 GLY A C 1
ATOM 774 O O . GLY A 1 96 ? -5.369 11.759 5.295 1.00 88.00 96 GLY A O 1
ATOM 775 N N . GLY A 1 97 ? -3.865 11.145 3.728 1.00 87.81 97 GLY A N 1
ATOM 776 C CA . GLY A 1 97 ? -4.598 11.670 2.587 1.00 87.81 97 GLY A CA 1
ATOM 777 C C . GLY A 1 97 ? -5.919 10.923 2.361 1.00 87.81 97 GLY A C 1
ATOM 778 O O . GLY A 1 97 ? -6.077 9.771 2.785 1.00 87.81 97 GLY A O 1
ATOM 779 N N . PRO A 1 98 ? -6.896 11.571 1.712 1.00 89.75 98 PRO A N 1
ATOM 780 C CA . PRO A 1 98 ? -8.221 11.006 1.516 1.00 89.75 98 PRO A CA 1
ATOM 781 C C . PRO A 1 98 ? -8.204 9.841 0.514 1.00 89.75 98 PRO A C 1
ATOM 783 O O . PRO A 1 98 ? -7.420 9.818 -0.435 1.00 89.75 98 PRO A O 1
ATOM 786 N N . LEU A 1 99 ? -9.141 8.896 0.673 1.00 89.19 99 LEU A N 1
ATOM 787 C CA . LEU A 1 99 ? -9.250 7.697 -0.173 1.00 89.19 99 LEU A CA 1
ATOM 788 C C . LEU A 1 99 ? -9.227 8.004 -1.682 1.00 89.19 99 LEU A C 1
ATOM 790 O O . LEU A 1 99 ? -8.604 7.278 -2.450 1.00 89.19 99 LEU A O 1
ATOM 794 N N . HIS A 1 100 ? -9.897 9.070 -2.123 1.00 90.88 100 HIS A N 1
ATOM 795 C CA . HIS A 1 100 ? -9.966 9.410 -3.546 1.00 90.88 100 HIS A CA 1
ATOM 796 C C . HIS A 1 100 ? -8.609 9.838 -4.134 1.00 90.88 100 HIS A C 1
ATOM 798 O O . HIS A 1 100 ? -8.369 9.582 -5.310 1.00 90.88 100 HIS A O 1
ATOM 804 N N . GLU A 1 101 ? -7.713 10.431 -3.338 1.00 92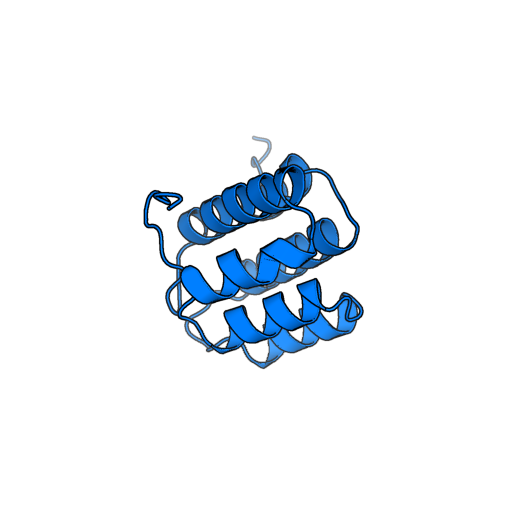.31 101 GLU A N 1
ATOM 805 C CA . GLU A 1 101 ? -6.349 10.762 -3.773 1.00 92.31 101 GLU A CA 1
ATOM 806 C C . GLU A 1 101 ? -5.486 9.502 -3.881 1.00 92.31 101 GLU A C 1
ATOM 808 O O . GLU A 1 101 ? -4.791 9.321 -4.879 1.00 92.31 101 GLU A O 1
ATOM 813 N N . VAL A 1 102 ? -5.604 8.587 -2.909 1.00 92.44 102 VAL A N 1
ATOM 814 C CA . VAL A 1 102 ? -4.921 7.280 -2.939 1.00 92.44 102 VAL A CA 1
ATOM 815 C C . VAL A 1 102 ? -5.333 6.489 -4.183 1.00 92.44 102 VAL A C 1
ATOM 817 O O . VAL A 1 102 ? -4.484 5.990 -4.920 1.00 92.44 102 VAL A O 1
ATOM 820 N N . LEU A 1 103 ? -6.639 6.401 -4.454 1.00 92.31 103 LEU A N 1
ATOM 821 C CA . LEU A 1 103 ? -7.154 5.712 -5.640 1.00 92.31 103 LEU A CA 1
ATOM 822 C C . LEU A 1 103 ? -6.819 6.453 -6.942 1.00 92.31 103 LEU A C 1
ATOM 824 O O . LEU A 1 103 ? -6.654 5.814 -7.981 1.00 92.31 103 LEU A O 1
ATOM 828 N N . GLY A 1 104 ? -6.655 7.777 -6.886 1.00 92.00 104 GLY A N 1
ATOM 829 C CA . GLY A 1 104 ? -6.234 8.604 -8.015 1.00 92.00 104 GLY A CA 1
ATOM 830 C C . GLY A 1 104 ? -4.905 8.162 -8.632 1.00 92.00 104 GLY A C 1
ATOM 831 O O . GLY A 1 104 ? -4.741 8.265 -9.847 1.00 92.00 104 GLY A O 1
ATOM 832 N N . CYS A 1 105 ? -3.992 7.580 -7.845 1.00 91.62 105 CYS A N 1
ATOM 833 C CA . CYS A 1 105 ? -2.731 7.026 -8.349 1.00 91.62 105 CYS A CA 1
ATOM 834 C C . CYS A 1 105 ? -2.925 5.858 -9.333 1.00 91.62 105 CYS A C 1
ATOM 836 O O . CYS A 1 105 ? -2.084 5.627 -10.207 1.00 91.62 105 CYS A O 1
ATOM 838 N N . PHE A 1 106 ? -4.030 5.121 -9.220 1.00 89.75 106 PHE A N 1
ATOM 839 C CA . PHE A 1 106 ? -4.317 3.947 -10.048 1.00 89.75 106 PHE A CA 1
ATOM 840 C C . PHE A 1 106 ? -5.244 4.252 -11.227 1.00 89.75 106 PHE A C 1
ATOM 842 O O . PHE A 1 106 ? -5.386 3.436 -12.133 1.00 89.75 106 PHE A O 1
ATOM 849 N N . SER A 1 107 ? -5.820 5.450 -11.269 1.00 85.00 107 SER A N 1
ATOM 850 C CA . SER A 1 107 ? -6.616 5.902 -12.403 1.00 85.00 107 SER A CA 1
ATOM 851 C C . SER A 1 107 ? -5.725 6.144 -13.624 1.00 85.00 107 SER A C 1
ATOM 853 O O . SER A 1 107 ? -4.633 6.715 -13.529 1.00 85.00 107 SER A O 1
ATOM 855 N N . VAL A 1 108 ? -6.175 5.717 -14.805 1.00 69.62 108 VAL A N 1
ATOM 856 C CA . VAL A 1 108 ? -5.568 6.170 -16.064 1.00 69.62 108 VAL A CA 1
ATOM 857 C C . VAL A 1 108 ? -5.728 7.692 -16.098 1.00 69.62 108 VAL A C 1
ATOM 859 O O . VAL A 1 108 ? -6.830 8.162 -15.802 1.00 69.62 108 VAL A O 1
ATOM 862 N N . PRO A 1 109 ? -4.678 8.481 -16.405 1.00 60.28 109 PRO A N 1
ATOM 863 C CA . PRO A 1 109 ? -4.879 9.900 -16.646 1.00 60.28 109 PRO A CA 1
ATOM 864 C C . PRO A 1 109 ? -5.964 10.009 -17.708 1.00 60.28 109 PRO A C 1
ATOM 866 O O . PRO A 1 109 ? -5.840 9.418 -18.785 1.00 60.28 109 PRO A O 1
ATOM 869 N N . VAL A 1 110 ? -7.054 10.700 -17.379 1.00 50.22 110 VAL A N 1
ATOM 870 C CA . VAL A 1 110 ? -8.035 11.083 -18.384 1.00 50.22 110 VAL A CA 1
ATOM 871 C C . VAL A 1 110 ? -7.223 11.913 -19.366 1.00 50.22 110 VAL A C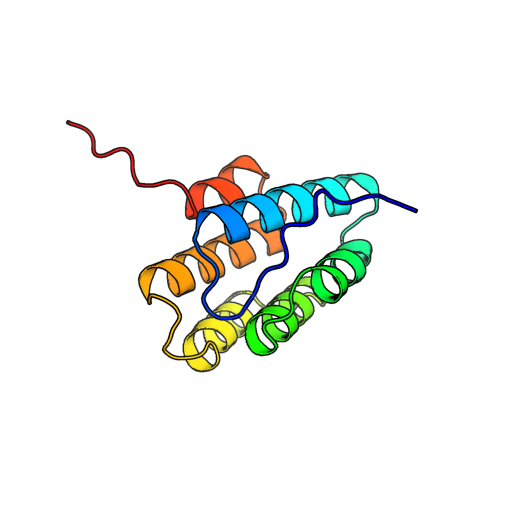 1
ATOM 873 O O . VAL A 1 110 ? -6.791 13.010 -19.030 1.00 50.22 110 VAL A O 1
ATOM 876 N N . SER A 1 111 ? -6.862 11.332 -20.511 1.00 39.00 111 SER A N 1
ATOM 877 C CA . SER A 1 111 ? -6.276 12.115 -21.587 1.00 39.00 111 SER A CA 1
ATOM 878 C C . SER A 1 111 ? -7.361 13.103 -21.964 1.00 39.00 111 SER A C 1
ATOM 880 O O . SER A 1 111 ? -8.370 12.701 -22.548 1.00 39.00 111 SER A O 1
ATOM 882 N N . ASP A 1 112 ? -7.184 14.353 -21.537 1.00 39.84 112 ASP A N 1
ATOM 883 C CA . ASP A 1 112 ? -7.848 15.501 -22.132 1.00 39.84 112 ASP A CA 1
ATOM 884 C C . ASP A 1 112 ? -7.722 15.325 -23.649 1.00 39.84 112 ASP A C 1
ATOM 886 O O . ASP A 1 112 ? -6.618 15.285 -24.200 1.00 39.84 112 ASP A O 1
ATOM 890 N N . ARG A 1 113 ? -8.863 15.050 -24.280 1.00 39.97 113 ARG A N 1
ATOM 891 C CA . ARG A 1 113 ? -9.00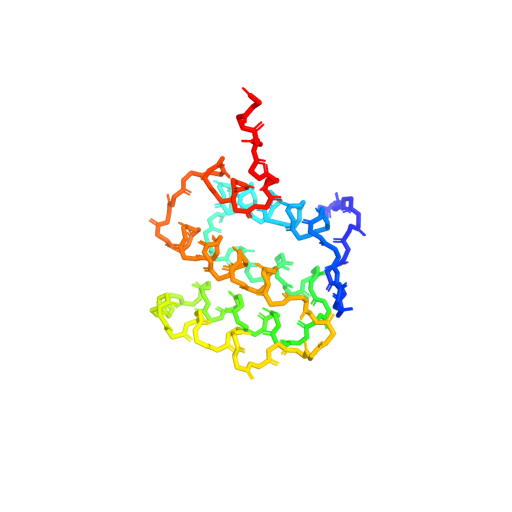7 15.035 -25.732 1.00 39.97 113 ARG A CA 1
ATOM 892 C C . ARG A 1 113 ? -9.009 16.460 -26.250 1.00 39.97 113 ARG A C 1
ATOM 894 O O . ARG A 1 113 ? -9.662 17.301 -25.597 1.00 39.97 113 ARG A O 1
#